Protein AF-T1GZ29-F1 (afdb_monomer_lite)

Organism: Megaselia scalaris (NCBI:txid36166)

Secondary structure (DSSP, 8-state):
-EEEEEEEEEEEETTEEEE-----HHHHHHHT-TTPEEEEE-HHHHHSHHHHH-THHHHHHHHHHHTTSSEEEEEEGGGS-HHHHTHHHHHT-SSS-SSSEEEEEEEEEES---S-HHHHHHHHHHHHHTTTS-HHHHHHHHHHHTSSEEEE--

Structure (mmCIF, N/CA/C/O backbone):
data_AF-T1GZ29-F1
#
_entry.id   AF-T1GZ29-F1
#
loop_
_atom_site.group_PDB
_atom_site.id
_atom_site.type_symbol
_atom_site.label_atom_id
_atom_site.label_alt_id
_atom_site.label_comp_id
_atom_site.label_asym_id
_atom_site.label_entity_id
_atom_site.label_seq_id
_atom_site.pdbx_PDB_ins_code
_atom_site.Cartn_x
_atom_site.Cartn_y
_atom_site.Cartn_z
_atom_site.occupancy
_atom_site.B_iso_or_equiv
_atom_site.auth_seq_id
_atom_site.auth_comp_id
_atom_site.auth_asym_id
_atom_site.auth_atom_id
_atom_site.pdbx_PDB_model_num
ATOM 1 N N . MET A 1 1 ? -2.355 -6.269 19.541 1.00 48.97 1 MET A N 1
ATOM 2 C CA . MET A 1 1 ? -1.989 -5.864 18.168 1.00 48.97 1 MET A CA 1
ATOM 3 C C . MET A 1 1 ? -3.264 -5.826 17.347 1.00 48.97 1 MET A C 1
ATOM 5 O O . MET A 1 1 ? -3.978 -6.824 17.352 1.00 48.97 1 MET A O 1
ATOM 9 N N . VAL A 1 2 ? -3.598 -4.685 16.745 1.00 41.97 2 VAL A N 1
ATOM 10 C CA . VAL A 1 2 ? -4.855 -4.498 16.004 1.00 41.97 2 VAL A CA 1
ATOM 11 C C . VAL A 1 2 ? -4.564 -4.428 14.510 1.00 41.97 2 VAL A C 1
ATOM 13 O O . VAL A 1 2 ? -3.549 -3.859 14.117 1.00 41.97 2 VAL A O 1
ATOM 16 N N . LYS A 1 3 ? -5.428 -5.021 13.681 1.00 43.81 3 LYS A N 1
ATOM 17 C CA . LYS A 1 3 ? -5.280 -5.008 12.224 1.00 43.81 3 LYS A CA 1
ATOM 18 C C . LYS A 1 3 ? -6.243 -3.998 11.615 1.00 43.81 3 LYS A C 1
ATOM 20 O O . LYS A 1 3 ? -7.438 -4.017 11.904 1.00 43.81 3 LYS A O 1
ATOM 25 N N . LEU A 1 4 ? -5.713 -3.128 10.771 1.00 40.97 4 LEU A N 1
ATOM 26 C CA . LEU A 1 4 ? -6.490 -2.294 9.870 1.00 40.97 4 LEU A CA 1
ATOM 27 C C . LEU A 1 4 ? -6.467 -2.962 8.502 1.00 40.97 4 LEU A C 1
ATOM 29 O O . LEU A 1 4 ? -5.392 -3.240 7.969 1.00 40.97 4 LEU A O 1
ATOM 33 N N . GLN A 1 5 ? -7.651 -3.244 7.967 1.00 47.56 5 GLN A N 1
ATOM 34 C CA . GLN A 1 5 ? -7.804 -3.657 6.583 1.00 47.56 5 GLN A CA 1
ATOM 35 C C . GLN A 1 5 ? -8.167 -2.422 5.772 1.00 47.56 5 GLN A C 1
ATOM 37 O O . GLN A 1 5 ? -9.183 -1.768 6.007 1.00 47.56 5 GLN A O 1
ATOM 42 N N . LEU A 1 6 ? -7.282 -2.103 4.847 1.00 58.84 6 LEU A N 1
ATOM 43 C CA . LEU A 1 6 ? -7.464 -1.120 3.804 1.00 58.84 6 LEU A CA 1
ATOM 44 C C . LEU A 1 6 ? -7.872 -1.874 2.556 1.00 58.84 6 LEU A C 1
ATOM 46 O O . LEU A 1 6 ? -7.381 -2.972 2.293 1.00 58.84 6 LEU A O 1
ATOM 50 N N . SER A 1 7 ? -8.770 -1.306 1.785 1.00 53.97 7 SER A N 1
ATOM 51 C CA . SER A 1 7 ? -9.437 -2.067 0.745 1.00 53.97 7 SER A CA 1
ATOM 52 C C . SER A 1 7 ? -9.786 -1.220 -0.441 1.00 53.97 7 SER A C 1
ATOM 54 O O . SER A 1 7 ? -10.294 -0.111 -0.300 1.00 53.97 7 SER A O 1
ATOM 56 N N . LYS A 1 8 ? -9.555 -1.785 -1.618 1.00 60.97 8 LYS A N 1
ATOM 57 C CA . LYS A 1 8 ? -9.920 -1.174 -2.882 1.00 60.97 8 LYS A CA 1
ATOM 58 C C . LYS A 1 8 ? -10.529 -2.206 -3.804 1.00 60.97 8 LYS A C 1
ATOM 60 O O . LYS A 1 8 ? -9.849 -3.160 -4.168 1.00 60.97 8 LYS A O 1
ATOM 65 N N . LEU A 1 9 ? -11.769 -1.992 -4.226 1.00 49.25 9 LEU A N 1
ATOM 66 C CA . LEU A 1 9 ? -12.335 -2.668 -5.388 1.00 49.25 9 LEU A CA 1
ATOM 67 C C . LEU A 1 9 ? -12.199 -1.763 -6.615 1.00 49.25 9 LEU A C 1
ATOM 69 O O . LEU A 1 9 ? -12.678 -0.631 -6.620 1.00 49.25 9 LEU A O 1
ATOM 73 N N . PHE A 1 10 ? -11.618 -2.301 -7.685 1.00 49.69 10 PHE A N 1
ATOM 74 C CA . PHE A 1 10 ? -11.637 -1.685 -9.007 1.00 49.69 10 PHE A CA 1
ATOM 75 C C . PHE A 1 10 ? -12.698 -2.384 -9.857 1.00 49.69 10 PHE A C 1
ATOM 77 O O . PHE A 1 10 ? -12.572 -3.570 -10.177 1.00 49.69 10 PHE A O 1
ATOM 84 N N . 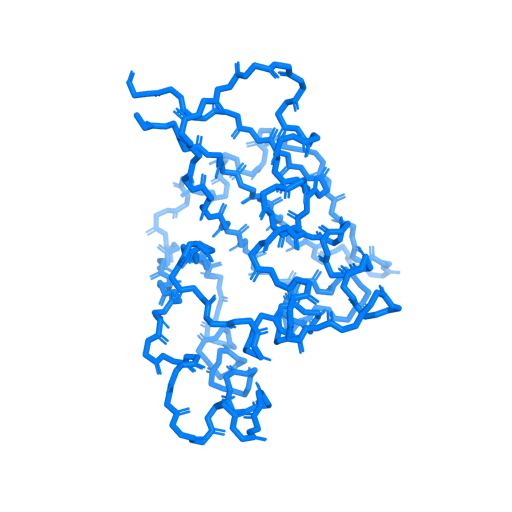ARG A 1 11 ? -13.764 -1.657 -10.218 1.00 41.16 11 ARG A N 1
ATOM 85 C CA . ARG A 1 11 ? -14.842 -2.163 -11.076 1.00 41.16 11 ARG A CA 1
ATOM 86 C C . ARG A 1 11 ? -14.932 -1.324 -12.344 1.00 41.16 11 ARG A C 1
ATOM 88 O O . ARG A 1 11 ? -15.295 -0.154 -12.297 1.00 41.16 11 ARG A O 1
ATOM 95 N N . SER A 1 12 ? -14.617 -1.924 -13.489 1.00 35.56 12 SER A N 1
ATOM 96 C CA . SER A 1 12 ? -14.864 -1.295 -14.787 1.00 35.56 12 SER A CA 1
ATOM 97 C C . SER A 1 12 ? -16.369 -1.232 -15.061 1.00 35.56 12 SER A C 1
ATOM 99 O O . SER A 1 12 ? -17.022 -2.262 -15.245 1.00 35.56 12 SER A O 1
ATOM 101 N N . THR A 1 13 ? -16.928 -0.023 -15.076 1.00 36.38 13 THR A N 1
ATOM 102 C CA . THR A 1 13 ? -18.218 0.253 -15.713 1.00 36.38 13 THR A CA 1
ATOM 103 C C . THR A 1 13 ? -17.951 0.656 -17.154 1.00 36.38 13 THR A C 1
ATOM 105 O O . THR A 1 13 ? -17.146 1.554 -17.405 1.00 36.38 13 THR A O 1
ATOM 108 N N . ALA A 1 14 ? -18.588 -0.031 -18.102 1.00 36.19 14 ALA A N 1
ATOM 109 C CA . ALA A 1 14 ? -18.415 0.220 -19.526 1.00 36.19 14 ALA A CA 1
ATOM 110 C C . ALA A 1 14 ? -18.644 1.713 -19.834 1.00 36.19 14 ALA A C 1
ATOM 112 O O . ALA A 1 14 ? -19.757 2.211 -19.695 1.00 36.19 14 ALA A O 1
ATOM 113 N N . GLY A 1 15 ? -17.574 2.421 -20.212 1.00 37.59 15 GLY A N 1
ATOM 114 C CA . GLY A 1 15 ? -17.632 3.796 -20.717 1.00 37.59 15 GLY A CA 1
ATOM 115 C C . GLY A 1 15 ? -17.278 4.938 -19.754 1.00 37.59 15 GLY A C 1
ATOM 116 O O . GLY A 1 15 ? -17.405 6.089 -20.158 1.00 37.59 15 GLY A O 1
ATOM 117 N N . GLY A 1 16 ? -16.803 4.699 -18.528 1.00 32.12 16 GLY A N 1
ATOM 118 C CA . GLY A 1 16 ? -16.435 5.811 -17.640 1.00 32.12 16 GLY A CA 1
ATOM 119 C C . GLY A 1 16 ? -15.550 5.417 -16.463 1.00 32.12 16 GLY A C 1
ATOM 120 O O . GLY A 1 16 ? -15.724 4.338 -15.909 1.00 32.12 16 GLY A O 1
ATOM 121 N N . SER A 1 17 ? -14.610 6.318 -16.140 1.00 33.66 17 SER A N 1
ATOM 122 C CA . SER A 1 17 ? -13.737 6.402 -14.953 1.00 33.66 17 SER A CA 1
ATOM 123 C C . SER A 1 17 ? -13.954 5.325 -13.881 1.00 33.66 17 SER A C 1
ATOM 125 O O . SER A 1 17 ? -15.030 5.241 -13.283 1.00 33.66 17 SER A O 1
ATOM 127 N N . LEU A 1 18 ? -12.905 4.544 -13.605 1.00 37.81 18 LEU A N 1
ATOM 128 C CA . LEU A 1 18 ? -12.884 3.575 -12.512 1.00 37.81 18 LEU A CA 1
ATOM 129 C C . LEU A 1 18 ? -12.973 4.329 -11.178 1.00 37.81 18 LEU A C 1
ATOM 131 O O . LEU A 1 18 ? -12.168 5.209 -10.882 1.00 37.81 18 LEU A O 1
ATOM 135 N N . LYS A 1 19 ? -13.993 4.012 -10.380 1.00 38.34 19 LYS A N 1
ATOM 136 C CA . LYS A 1 19 ? -14.200 4.606 -9.055 1.00 38.34 19 LYS A CA 1
ATOM 137 C C . LYS A 1 19 ? -13.899 3.569 -7.979 1.00 38.34 19 LYS A C 1
ATOM 139 O O . LYS A 1 19 ? -14.432 2.464 -8.043 1.00 38.34 19 LYS A O 1
ATOM 144 N N . CYS A 1 20 ? -13.100 3.954 -6.984 1.00 39.66 20 CYS A N 1
ATOM 145 C CA . CYS A 1 20 ? -13.090 3.298 -5.679 1.00 39.66 20 CYS A CA 1
ATOM 146 C C . CYS A 1 20 ? -14.425 3.641 -5.004 1.00 39.66 20 CYS A C 1
ATOM 148 O O . CYS A 1 20 ? -14.712 4.819 -4.799 1.00 39.66 20 CYS A O 1
ATOM 150 N N . THR A 1 21 ? -15.277 2.658 -4.729 1.00 38.34 21 THR A N 1
ATOM 151 C CA . THR A 1 21 ? -16.541 2.881 -4.008 1.00 38.34 21 THR A CA 1
ATOM 152 C C . THR A 1 21 ? -16.467 2.269 -2.622 1.00 38.34 21 THR A C 1
ATOM 154 O O . THR A 1 21 ? -15.833 1.231 -2.461 1.00 38.34 21 THR A O 1
ATOM 157 N N . ASP A 1 22 ? -17.098 2.916 -1.642 1.00 37.28 22 ASP A N 1
ATOM 158 C CA . ASP A 1 22 ? -17.252 2.418 -0.274 1.00 37.28 22 ASP A CA 1
ATOM 159 C C . ASP A 1 22 ? -17.893 1.029 -0.244 1.00 37.28 22 ASP A C 1
ATOM 161 O O . ASP A 1 22 ? -18.859 0.784 -0.976 1.00 37.28 22 ASP A O 1
ATOM 165 N N . TYR A 1 23 ? -17.374 0.162 0.632 1.00 48.69 23 TYR A N 1
ATOM 166 C CA . TYR A 1 23 ? -17.812 -1.224 0.789 1.00 48.69 23 TYR A CA 1
ATOM 167 C C . TYR A 1 23 ? -19.333 -1.413 0.724 1.00 48.69 23 TYR A C 1
ATOM 169 O O . TYR A 1 23 ? -20.075 -1.177 1.681 1.00 48.69 23 TYR A O 1
ATOM 177 N N . SER A 1 24 ? -19.789 -1.926 -0.410 1.00 46.28 24 SER A N 1
ATOM 178 C CA . SER A 1 24 ? -21.170 -2.289 -0.688 1.00 46.28 24 SER A CA 1
ATOM 179 C C . SER A 1 24 ? -21.337 -3.807 -0.636 1.00 46.28 24 SER A C 1
ATOM 181 O O . SER A 1 24 ? -20.386 -4.573 -0.786 1.00 46.28 24 SER A O 1
ATOM 183 N N . LYS A 1 25 ? -22.583 -4.272 -0.501 1.00 45.44 25 LYS A N 1
ATOM 184 C CA . LYS A 1 25 ? -22.972 -5.695 -0.565 1.00 45.44 25 LYS A CA 1
ATOM 185 C C . LYS A 1 25 ? -22.313 -6.450 -1.742 1.00 45.44 25 LYS A C 1
ATOM 187 O O . LYS A 1 25 ? -21.978 -7.619 -1.611 1.00 45.44 25 LYS A O 1
ATOM 192 N N . SER A 1 26 ? -22.028 -5.743 -2.841 1.00 51.31 26 SER A N 1
ATOM 193 C CA . SER A 1 26 ? -21.368 -6.284 -4.033 1.00 51.31 26 SER A CA 1
ATOM 194 C C . SER A 1 26 ? -19.877 -6.622 -3.875 1.00 51.31 26 SER A C 1
ATOM 196 O O . SER A 1 26 ? -19.389 -7.489 -4.593 1.00 51.31 26 SER A O 1
ATOM 198 N N . GLU A 1 27 ? -19.154 -6.002 -2.937 1.00 53.22 27 GLU A N 1
ATOM 199 C CA . GLU A 1 27 ? -17.764 -6.362 -2.610 1.00 53.22 27 GLU A CA 1
ATOM 200 C C . GLU A 1 27 ? -17.698 -7.618 -1.753 1.00 53.22 27 GLU A C 1
ATOM 202 O O . GLU A 1 27 ? -16.851 -8.471 -1.994 1.00 53.22 27 GLU A O 1
ATOM 207 N N . ILE A 1 28 ? -18.631 -7.771 -0.811 1.00 52.66 28 ILE A N 1
ATOM 208 C CA . ILE A 1 28 ? -18.785 -9.003 -0.028 1.00 52.66 28 ILE A CA 1
ATOM 209 C C . ILE A 1 28 ? -19.171 -10.165 -0.951 1.00 52.66 28 ILE A C 1
ATOM 211 O O . ILE A 1 28 ? -18.559 -11.227 -0.880 1.00 52.66 28 ILE A O 1
ATOM 215 N N . ASP A 1 29 ? -20.115 -9.953 -1.871 1.00 56.81 29 ASP A N 1
ATOM 216 C CA . ASP A 1 29 ? -20.496 -10.960 -2.869 1.00 56.81 29 ASP A CA 1
ATOM 217 C C . ASP A 1 29 ? -19.330 -11.304 -3.817 1.00 56.81 29 ASP A C 1
ATOM 219 O O . ASP A 1 29 ? -19.144 -12.467 -4.183 1.00 56.81 29 ASP A O 1
ATOM 223 N N . TYR A 1 30 ? -18.495 -10.317 -4.175 1.00 59.50 30 TYR A N 1
ATOM 224 C CA . TYR A 1 30 ? -17.285 -10.548 -4.965 1.00 59.50 30 TYR A CA 1
ATOM 225 C C . TYR A 1 30 ? -16.271 -11.396 -4.192 1.00 59.50 30 TYR A C 1
ATOM 227 O O . TYR A 1 30 ? -15.864 -12.431 -4.700 1.00 59.50 30 TYR A O 1
ATOM 235 N N . ILE A 1 31 ? -15.920 -11.035 -2.951 1.00 57.50 31 ILE A N 1
ATOM 236 C CA . ILE A 1 31 ? -15.001 -11.811 -2.091 1.00 57.50 31 ILE A CA 1
ATOM 237 C C . ILE A 1 31 ? -15.500 -13.248 -1.887 1.00 57.50 31 ILE A C 1
ATOM 239 O O . ILE A 1 31 ? -14.703 -14.181 -1.875 1.00 57.50 31 ILE A O 1
ATOM 243 N N . ASN A 1 32 ? -16.816 -13.433 -1.767 1.00 55.56 32 ASN A N 1
ATOM 244 C CA . ASN A 1 32 ? -17.445 -14.742 -1.596 1.00 55.56 32 ASN A CA 1
ATOM 245 C C . ASN A 1 32 ? -17.576 -15.539 -2.904 1.00 55.56 32 ASN A C 1
ATOM 247 O O . ASN A 1 32 ? -18.118 -16.646 -2.892 1.00 55.56 32 ASN A O 1
ATOM 251 N N . THR A 1 33 ? -17.098 -15.009 -4.035 1.00 63.22 33 THR A N 1
ATOM 252 C CA . THR A 1 33 ? -17.124 -15.717 -5.314 1.00 63.22 33 THR A CA 1
ATOM 253 C C . THR A 1 33 ? -16.106 -16.871 -5.286 1.00 63.22 33 THR A C 1
ATOM 255 O O . THR A 1 33 ? -14.901 -16.618 -5.224 1.00 63.22 33 THR A O 1
ATOM 258 N N . PRO A 1 34 ? -16.541 -18.143 -5.401 1.00 56.06 34 PRO A N 1
ATOM 259 C CA . PRO A 1 34 ? -15.673 -19.316 -5.219 1.00 56.06 34 PRO A CA 1
ATOM 260 C C . PRO A 1 34 ? -14.529 -19.443 -6.234 1.00 56.06 34 PRO A C 1
ATOM 262 O O . PRO A 1 34 ? -13.601 -20.220 -6.031 1.00 56.06 34 PRO A O 1
ATOM 265 N N . SER A 1 35 ? -14.607 -18.719 -7.354 1.00 62.31 35 SER A N 1
ATOM 266 C CA . SER A 1 35 ? -13.612 -18.753 -8.427 1.00 62.31 35 SER A CA 1
ATOM 267 C C . SER A 1 35 ? -12.475 -17.742 -8.255 1.00 62.31 35 SER A C 1
ATOM 269 O O . SER A 1 35 ? -11.574 -17.718 -9.094 1.00 62.31 35 SER A O 1
ATOM 271 N N . LEU A 1 36 ? -12.500 -16.894 -7.219 1.00 67.44 36 LEU A N 1
ATOM 272 C CA . LEU A 1 36 ? -11.396 -15.976 -6.943 1.00 67.44 36 LEU A CA 1
ATOM 273 C C . LEU A 1 36 ? -10.217 -16.725 -6.334 1.00 67.44 36 LEU A C 1
ATOM 275 O O . LEU A 1 36 ? -10.344 -17.390 -5.308 1.00 67.44 36 LEU A O 1
ATOM 279 N N . LYS A 1 37 ? -9.042 -16.555 -6.938 1.00 71.12 37 LYS A N 1
ATOM 280 C CA . LYS A 1 37 ? -7.783 -16.990 -6.338 1.00 71.12 37 LYS A CA 1
ATOM 281 C C . LYS A 1 37 ? -7.115 -15.785 -5.676 1.00 71.12 37 LYS A C 1
ATOM 283 O O . LYS A 1 37 ? -6.820 -14.809 -6.374 1.00 71.12 37 LYS A O 1
ATOM 288 N N . PRO A 1 38 ? -6.901 -15.809 -4.349 1.00 74.81 38 PRO A N 1
ATOM 289 C CA . PRO A 1 38 ? -6.125 -14.773 -3.701 1.00 74.81 38 PRO A CA 1
ATOM 290 C C . PRO A 1 38 ? -4.668 -14.876 -4.137 1.00 74.81 38 PRO A C 1
ATOM 292 O O . PRO A 1 38 ? -4.089 -15.960 -4.186 1.00 74.81 38 PRO A O 1
ATOM 295 N N . LEU A 1 39 ? -4.093 -13.725 -4.452 1.00 80.06 39 LEU A N 1
ATOM 296 C CA . LEU A 1 39 ? -2.685 -13.558 -4.733 1.00 80.06 39 LEU A CA 1
ATOM 297 C C . LEU A 1 39 ? -2.086 -12.716 -3.610 1.00 80.06 39 LEU A C 1
ATOM 299 O O . LEU A 1 39 ? -2.353 -11.524 -3.478 1.00 80.06 39 LEU A O 1
ATOM 303 N N . GLU A 1 40 ? -1.285 -13.353 -2.770 1.00 81.69 40 GLU A N 1
ATOM 304 C CA . GLU A 1 40 ? -0.594 -12.655 -1.697 1.00 81.69 40 GLU A CA 1
ATOM 305 C C . GLU A 1 40 ? 0.630 -11.931 -2.255 1.00 81.69 40 GLU A C 1
ATOM 307 O O . GLU A 1 40 ? 1.459 -12.518 -2.954 1.00 81.69 40 GLU A O 1
ATOM 312 N N . MET A 1 41 ? 0.726 -10.640 -1.954 1.00 80.94 41 MET A N 1
ATOM 313 C CA . MET A 1 41 ? 1.874 -9.827 -2.292 1.00 80.94 41 MET A CA 1
ATOM 314 C C . MET A 1 41 ? 2.928 -10.015 -1.212 1.00 80.94 41 MET A C 1
ATOM 316 O O . MET A 1 41 ? 2.740 -9.573 -0.074 1.00 80.94 41 MET A O 1
ATOM 320 N N . ARG A 1 42 ? 4.032 -10.678 -1.549 1.00 80.38 42 ARG A N 1
ATOM 321 C CA . ARG A 1 42 ? 5.003 -11.067 -0.531 1.00 80.38 42 ARG A CA 1
ATOM 322 C C . ARG A 1 42 ? 6.097 -10.014 -0.380 1.00 80.38 42 ARG A C 1
ATOM 324 O O . ARG A 1 42 ? 6.480 -9.389 -1.374 1.00 80.38 42 ARG A O 1
ATOM 331 N N . PRO A 1 43 ? 6.658 -9.827 0.824 1.00 72.81 43 PRO A N 1
ATOM 332 C CA . PRO A 1 43 ? 7.737 -8.867 1.053 1.00 72.81 43 PRO A CA 1
ATOM 333 C C . PRO A 1 43 ? 8.951 -9.104 0.149 1.00 72.81 43 PRO A C 1
ATOM 335 O O . PRO A 1 43 ? 9.613 -8.152 -0.267 1.00 72.81 43 PRO A O 1
ATOM 338 N N . GLU A 1 44 ? 9.237 -10.357 -0.210 1.00 78.62 44 GLU A N 1
ATOM 339 C CA . GLU A 1 44 ? 10.358 -10.734 -1.086 1.00 78.62 44 GLU A CA 1
ATOM 340 C C . GLU A 1 44 ? 10.205 -10.158 -2.498 1.00 78.62 44 GLU A C 1
ATOM 342 O O . GLU A 1 44 ? 11.192 -9.813 -3.151 1.00 78.62 44 GLU A O 1
ATOM 347 N N . ASP A 1 45 ? 8.962 -9.979 -2.946 1.00 77.12 45 ASP A N 1
ATOM 348 C CA . ASP A 1 45 ? 8.645 -9.416 -4.256 1.00 77.12 45 ASP A CA 1
ATOM 349 C C . ASP A 1 45 ? 8.983 -7.912 -4.324 1.00 77.12 45 ASP A C 1
ATOM 351 O O . ASP A 1 45 ? 9.161 -7.362 -5.407 1.00 77.12 45 ASP A O 1
ATOM 355 N N . PHE A 1 46 ? 9.146 -7.271 -3.162 1.00 73.94 46 PHE A N 1
ATOM 356 C CA . PHE A 1 46 ? 9.471 -5.853 -2.995 1.00 73.94 46 PHE A CA 1
ATOM 357 C C . PHE A 1 46 ? 10.873 -5.598 -2.427 1.00 73.94 46 PHE A C 1
ATOM 359 O O . PHE A 1 46 ? 11.393 -4.490 -2.532 1.00 73.94 46 PHE A O 1
ATOM 366 N N . SER A 1 47 ? 11.483 -6.599 -1.794 1.00 73.44 47 SER A N 1
ATOM 367 C CA . SER A 1 47 ? 12.792 -6.494 -1.133 1.00 73.44 47 SER A CA 1
ATOM 368 C C . SER A 1 47 ? 13.933 -7.123 -1.930 1.00 73.44 47 SER A C 1
ATOM 370 O O . SER A 1 47 ? 15.095 -6.973 -1.547 1.00 73.44 47 SER A O 1
ATOM 372 N N . SER A 1 48 ? 13.638 -7.789 -3.054 1.00 75.88 48 SER A N 1
ATOM 373 C CA . SER A 1 48 ? 14.680 -8.240 -3.978 1.00 75.88 48 SER A CA 1
ATOM 374 C C . SER A 1 48 ? 15.539 -7.058 -4.441 1.00 75.88 48 SER A C 1
ATOM 376 O O . SER A 1 48 ? 15.036 -5.953 -4.635 1.00 75.88 48 SER A O 1
ATOM 378 N N . LYS A 1 49 ? 16.843 -7.284 -4.651 1.00 74.94 49 LYS A N 1
ATOM 379 C CA . LYS A 1 49 ? 17.770 -6.234 -5.110 1.00 74.94 49 LYS A CA 1
ATOM 380 C C . LYS A 1 49 ? 17.244 -5.520 -6.363 1.00 74.94 49 LYS A C 1
ATOM 382 O O . LYS A 1 49 ? 17.264 -4.299 -6.417 1.00 74.94 49 LYS A O 1
ATOM 387 N N . ALA A 1 50 ? 16.697 -6.286 -7.308 1.00 72.69 50 ALA A N 1
ATOM 388 C CA . ALA A 1 50 ? 16.082 -5.756 -8.519 1.00 72.69 50 ALA A CA 1
ATOM 389 C C . ALA A 1 50 ? 14.859 -4.869 -8.227 1.00 72.69 50 ALA A C 1
ATOM 391 O O . ALA A 1 50 ? 14.760 -3.801 -8.808 1.00 72.69 50 ALA A O 1
ATOM 392 N N . ALA A 1 51 ? 13.974 -5.262 -7.302 1.00 68.25 51 ALA A N 1
ATOM 393 C CA . ALA A 1 51 ? 12.789 -4.477 -6.937 1.00 68.25 51 ALA A CA 1
ATOM 394 C C . ALA A 1 51 ? 13.109 -3.222 -6.101 1.00 68.25 51 ALA A C 1
ATOM 396 O O . ALA A 1 51 ? 12.367 -2.242 -6.132 1.00 68.25 51 ALA A O 1
ATOM 397 N N . VAL A 1 52 ? 14.199 -3.251 -5.331 1.00 70.12 52 VAL A N 1
ATOM 398 C CA . VAL A 1 52 ? 14.672 -2.094 -4.555 1.00 70.12 52 VAL A CA 1
ATOM 399 C C . VAL A 1 52 ? 15.337 -1.060 -5.462 1.00 70.12 52 VAL A C 1
ATOM 401 O O . VAL A 1 52 ? 15.121 0.137 -5.264 1.00 70.12 52 VAL A O 1
ATOM 404 N N . ASP A 1 53 ? 16.126 -1.520 -6.435 1.00 77.00 53 ASP A N 1
ATOM 405 C CA . ASP A 1 53 ? 16.790 -0.663 -7.419 1.00 77.00 53 ASP A CA 1
ATOM 406 C C . ASP A 1 53 ? 15.779 -0.142 -8.466 1.00 77.00 53 ASP A C 1
ATOM 408 O O . ASP A 1 53 ? 15.845 1.023 -8.862 1.00 77.00 53 ASP A O 1
ATOM 412 N N . ASP A 1 54 ? 14.800 -0.969 -8.848 1.00 79.06 54 ASP A N 1
ATOM 413 C CA . ASP A 1 54 ? 13.704 -0.641 -9.761 1.00 79.06 54 ASP A CA 1
ATOM 414 C C . ASP A 1 54 ? 12.373 -1.259 -9.290 1.00 79.06 54 ASP A C 1
ATOM 416 O O . ASP A 1 54 ? 12.069 -2.437 -9.506 1.00 79.06 54 ASP A O 1
ATOM 420 N N . TYR A 1 55 ? 11.520 -0.430 -8.683 1.00 76.75 55 TYR A N 1
ATOM 421 C CA . TYR A 1 55 ? 10.194 -0.852 -8.223 1.00 76.75 55 TYR A CA 1
ATOM 422 C C . TYR A 1 55 ? 9.242 -1.226 -9.379 1.00 76.75 55 TYR A C 1
ATOM 424 O O . TYR A 1 55 ? 8.200 -1.839 -9.128 1.00 76.75 55 TYR A O 1
ATOM 432 N N . GLY A 1 56 ? 9.599 -0.916 -10.634 1.00 79.31 56 GLY A N 1
ATOM 433 C CA . GLY A 1 56 ? 8.917 -1.373 -11.845 1.00 79.31 56 GLY A CA 1
ATOM 434 C C . GLY A 1 56 ? 8.876 -2.895 -11.970 1.00 79.31 56 GLY A C 1
ATOM 435 O O . GLY A 1 56 ? 7.864 -3.443 -12.397 1.00 79.31 56 GLY A O 1
ATOM 436 N N . VAL A 1 57 ? 9.894 -3.600 -11.463 1.00 82.00 57 VAL A N 1
ATOM 437 C CA . VAL A 1 57 ? 9.943 -5.074 -11.458 1.00 82.00 57 VAL A CA 1
ATOM 438 C C . VAL A 1 57 ? 8.779 -5.675 -10.665 1.00 82.00 57 VAL A C 1
ATOM 440 O O . VAL A 1 57 ? 8.169 -6.659 -11.090 1.00 82.00 57 VAL A O 1
ATOM 443 N N . ALA A 1 58 ? 8.438 -5.075 -9.520 1.00 79.62 58 ALA A N 1
ATOM 444 C CA . ALA A 1 58 ? 7.289 -5.509 -8.734 1.00 79.62 58 ALA A CA 1
ATOM 445 C C . ALA A 1 58 ? 5.981 -5.234 -9.494 1.00 79.62 58 ALA A C 1
ATOM 447 O O . ALA A 1 58 ? 5.114 -6.106 -9.557 1.00 79.62 58 ALA A O 1
ATOM 448 N N . ILE A 1 59 ? 5.857 -4.057 -10.119 1.00 80.56 59 ILE A N 1
ATOM 449 C CA . ILE A 1 59 ? 4.679 -3.681 -10.914 1.00 80.56 59 ILE A CA 1
ATOM 450 C C . ILE A 1 59 ? 4.458 -4.680 -12.055 1.00 80.56 59 ILE A C 1
ATOM 452 O O . ILE A 1 59 ? 3.356 -5.211 -12.184 1.00 80.56 59 ILE A O 1
ATOM 456 N N . ASP A 1 60 ? 5.492 -4.984 -12.838 1.00 83.25 60 ASP A N 1
ATOM 457 C CA . ASP A 1 60 ? 5.399 -5.889 -13.987 1.00 83.25 60 ASP A CA 1
ATOM 458 C C . ASP A 1 60 ? 5.071 -7.322 -13.569 1.00 83.25 60 ASP A C 1
ATOM 460 O O . ASP A 1 60 ? 4.221 -7.975 -14.185 1.00 83.25 60 ASP A O 1
ATOM 464 N N . LYS A 1 61 ? 5.672 -7.798 -12.472 1.00 83.06 61 LYS A N 1
ATOM 465 C CA . LYS A 1 61 ? 5.356 -9.110 -11.903 1.00 83.06 61 LYS A CA 1
ATOM 466 C C . LYS A 1 61 ? 3.873 -9.223 -11.564 1.00 83.06 61 LYS A C 1
ATOM 468 O O . LYS A 1 61 ? 3.211 -10.164 -12.002 1.00 83.06 61 LYS A O 1
ATOM 473 N N . TYR A 1 62 ? 3.343 -8.277 -10.790 1.00 79.50 62 TYR A N 1
ATOM 474 C CA . TYR A 1 62 ? 1.938 -8.325 -10.400 1.00 79.50 62 TYR A CA 1
ATOM 475 C C . TYR A 1 62 ? 1.024 -8.080 -11.595 1.00 79.50 62 TYR A C 1
ATOM 477 O O . TYR A 1 62 ? 0.025 -8.772 -11.726 1.00 79.50 62 TYR A O 1
ATOM 485 N N . LYS A 1 63 ? 1.390 -7.209 -12.537 1.00 79.50 63 LYS A N 1
ATOM 486 C CA . LYS A 1 63 ? 0.648 -7.034 -13.790 1.00 79.50 63 LYS A CA 1
ATOM 487 C C . LYS A 1 63 ? 0.494 -8.343 -14.563 1.00 79.50 63 LYS A C 1
ATOM 489 O O . LYS A 1 63 ? -0.615 -8.650 -14.996 1.00 79.50 63 LYS A O 1
ATOM 494 N N . SER A 1 64 ? 1.561 -9.135 -14.681 1.00 80.31 64 SER A N 1
ATOM 495 C CA . SER A 1 64 ? 1.491 -10.451 -15.322 1.00 80.31 64 SER A CA 1
ATOM 496 C C . SER A 1 64 ? 0.557 -11.396 -14.564 1.00 80.31 64 SER A C 1
ATOM 498 O O . SER A 1 64 ? -0.333 -11.978 -15.173 1.00 80.31 64 SER A O 1
ATOM 500 N N . LEU A 1 65 ? 0.701 -11.497 -13.240 1.00 76.69 65 LEU A N 1
ATOM 501 C CA . LEU A 1 65 ? -0.103 -12.408 -12.413 1.00 76.69 65 LEU A CA 1
ATOM 502 C C . LEU A 1 65 ? -1.593 -12.024 -12.374 1.00 76.69 65 LEU A C 1
ATOM 504 O O . LEU A 1 65 ? -2.465 -12.882 -12.298 1.00 76.69 65 LEU A O 1
ATOM 508 N N . ILE A 1 66 ? -1.892 -10.727 -12.428 1.00 74.44 66 ILE A N 1
ATOM 509 C CA . ILE A 1 66 ? -3.256 -10.191 -12.377 1.00 74.44 66 ILE A CA 1
ATOM 510 C C . ILE A 1 66 ? -3.945 -10.293 -13.750 1.00 74.44 66 ILE A C 1
ATOM 512 O O . ILE A 1 66 ? -5.168 -10.409 -13.820 1.00 74.44 66 ILE A O 1
ATOM 516 N N . SER A 1 67 ? -3.190 -10.284 -14.856 1.00 71.06 67 SER A N 1
ATOM 517 C CA . SER A 1 67 ? -3.755 -10.415 -16.209 1.00 71.06 67 SER A CA 1
ATOM 518 C C . SER A 1 67 ? -4.504 -11.738 -16.449 1.00 71.06 67 SER A C 1
ATOM 520 O O . SER A 1 67 ? -5.312 -11.829 -17.371 1.00 71.06 67 SER A O 1
ATOM 522 N N . GLU A 1 68 ? -4.304 -12.731 -15.578 1.00 66.25 68 GLU A N 1
ATOM 523 C CA . GLU A 1 68 ? -4.931 -14.055 -15.634 1.00 66.25 68 GLU A CA 1
ATOM 524 C C . GLU A 1 68 ? -6.391 -14.086 -15.135 1.00 66.25 68 GLU A C 1
ATOM 526 O O . GLU A 1 68 ? -7.060 -15.112 -15.271 1.00 66.25 68 GLU A O 1
ATOM 531 N N . GLY A 1 69 ? -6.932 -12.984 -14.593 1.00 65.19 69 GLY A N 1
ATOM 532 C CA . GLY A 1 69 ? -8.361 -12.873 -14.292 1.00 65.19 69 GLY A CA 1
ATOM 533 C C . GLY A 1 69 ? -8.714 -12.057 -13.048 1.00 65.19 69 GLY A C 1
ATOM 534 O O . GLY A 1 69 ? -8.064 -11.081 -12.690 1.00 65.19 69 GLY A O 1
ATOM 535 N N . HIS A 1 70 ? -9.816 -12.449 -12.407 1.00 66.88 70 HIS A N 1
ATOM 536 C CA . HIS A 1 70 ? -10.325 -11.835 -11.186 1.00 66.88 70 HIS A CA 1
ATOM 537 C C . HIS A 1 70 ? -9.496 -12.301 -9.975 1.00 66.88 70 HIS A C 1
ATOM 539 O O . HIS A 1 70 ? -9.631 -13.447 -9.545 1.00 66.88 70 HIS A O 1
ATOM 545 N N . VAL A 1 71 ? -8.648 -11.430 -9.420 1.00 70.12 71 VAL A N 1
ATOM 546 C CA . VAL A 1 71 ? -7.762 -11.774 -8.289 1.00 70.12 71 VAL A CA 1
ATOM 547 C C . VAL A 1 71 ? -7.973 -10.867 -7.080 1.00 70.12 71 VAL A C 1
ATOM 549 O O . VAL A 1 71 ? -8.398 -9.713 -7.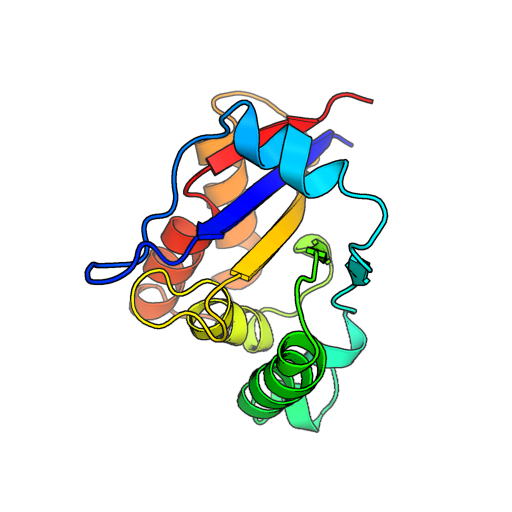203 1.00 70.12 71 VAL A O 1
ATOM 552 N N . LEU A 1 72 ? -7.685 -11.426 -5.904 1.00 70.94 72 LEU A N 1
ATOM 553 C CA . LEU A 1 72 ? -7.681 -10.726 -4.625 1.00 70.94 72 LEU A CA 1
ATOM 554 C C . LEU A 1 72 ? -6.234 -10.509 -4.185 1.00 70.94 72 LEU A C 1
ATOM 556 O O . LEU A 1 72 ? -5.577 -11.468 -3.795 1.00 70.94 72 LEU A O 1
ATOM 560 N N . LEU A 1 73 ? -5.731 -9.282 -4.247 1.00 74.38 73 LEU A N 1
ATOM 561 C CA . LEU A 1 73 ? -4.378 -8.968 -3.795 1.00 74.38 73 LEU A CA 1
ATOM 562 C C . LEU A 1 73 ? -4.370 -8.733 -2.292 1.00 74.38 73 LEU A C 1
ATOM 564 O O . LEU A 1 73 ? -5.120 -7.887 -1.822 1.00 74.38 73 LEU A O 1
ATOM 568 N N . ILE A 1 74 ? -3.524 -9.435 -1.543 1.00 74.75 74 ILE A N 1
ATOM 569 C CA . ILE A 1 74 ? -3.356 -9.197 -0.103 1.00 74.75 74 ILE A CA 1
ATOM 570 C C . ILE A 1 74 ? -1.928 -8.738 0.154 1.00 74.75 74 ILE A C 1
ATOM 572 O O . ILE A 1 74 ? -1.002 -9.482 -0.139 1.00 74.75 74 ILE A O 1
ATOM 576 N N . ALA A 1 75 ? -1.735 -7.548 0.717 1.00 79.69 75 ALA A N 1
ATOM 577 C CA . ALA A 1 75 ? -0.407 -7.043 1.059 1.00 79.69 75 ALA A CA 1
ATOM 578 C C . ALA A 1 75 ? -0.324 -6.653 2.531 1.00 79.69 75 ALA A C 1
ATOM 580 O O . ALA A 1 75 ? -1.166 -5.905 3.024 1.00 79.69 75 ALA A O 1
ATOM 581 N N . LYS A 1 76 ? 0.719 -7.090 3.237 1.00 84.12 76 LYS A N 1
ATOM 582 C CA . LYS A 1 76 ? 0.987 -6.641 4.606 1.00 84.12 76 LYS A CA 1
ATOM 583 C C . LYS A 1 76 ? 1.924 -5.433 4.590 1.00 84.12 76 LYS A C 1
ATOM 585 O O . LYS A 1 76 ? 3.127 -5.573 4.397 1.00 84.12 76 LYS A O 1
ATOM 590 N N . LEU A 1 77 ? 1.375 -4.240 4.819 1.00 84.81 77 LEU A N 1
ATOM 591 C CA . LEU A 1 77 ? 2.101 -2.968 4.710 1.00 84.81 77 LEU A CA 1
ATOM 592 C C . LEU A 1 77 ? 3.278 -2.860 5.683 1.00 84.81 77 LEU A C 1
ATOM 594 O O . LEU A 1 77 ? 4.275 -2.222 5.354 1.00 84.81 77 LEU A O 1
ATOM 598 N N . ASN A 1 78 ? 3.186 -3.515 6.844 1.00 85.25 78 ASN A N 1
ATOM 599 C CA . ASN A 1 78 ? 4.257 -3.572 7.844 1.00 85.25 78 ASN A CA 1
ATOM 600 C C . ASN A 1 78 ? 5.560 -4.158 7.290 1.00 85.25 78 ASN A C 1
ATOM 602 O O . ASN A 1 78 ? 6.635 -3.777 7.748 1.00 85.25 78 ASN A O 1
ATOM 606 N N . ASP A 1 79 ? 5.453 -5.050 6.307 1.00 85.06 79 ASP A N 1
ATOM 607 C CA . ASP A 1 79 ? 6.577 -5.824 5.792 1.00 85.06 79 ASP A CA 1
ATOM 608 C C . ASP A 1 79 ? 7.112 -5.240 4.467 1.00 85.06 79 ASP A C 1
ATOM 610 O O . ASP A 1 79 ? 8.120 -5.705 3.936 1.00 85.06 79 ASP A O 1
ATOM 614 N N . ILE A 1 80 ? 6.470 -4.193 3.928 1.00 82.62 80 ILE A N 1
ATOM 615 C CA . ILE A 1 80 ? 6.888 -3.551 2.678 1.00 82.62 80 ILE A CA 1
ATOM 616 C C . ILE A 1 80 ? 8.001 -2.532 2.961 1.00 82.62 80 ILE A C 1
ATOM 618 O O . ILE A 1 80 ? 7.786 -1.561 3.701 1.00 82.62 80 ILE A O 1
ATOM 622 N N . PRO A 1 81 ? 9.185 -2.676 2.336 1.00 83.81 81 PRO A N 1
ATOM 623 C CA . PRO A 1 81 ? 10.252 -1.706 2.497 1.00 83.81 81 PRO A CA 1
ATOM 624 C C . PRO A 1 81 ? 9.855 -0.362 1.856 1.00 83.81 81 PRO A C 1
ATOM 626 O O . PRO A 1 81 ? 9.287 -0.344 0.761 1.00 83.81 81 PRO A O 1
ATOM 629 N N . PRO A 1 82 ? 10.198 0.787 2.473 1.00 84.44 82 PRO A N 1
ATOM 630 C CA . PRO A 1 82 ? 9.755 2.094 1.990 1.00 84.44 82 PRO A CA 1
ATOM 631 C C . PRO A 1 82 ? 10.050 2.388 0.504 1.00 84.44 82 PRO A C 1
ATOM 633 O O . PRO A 1 82 ? 9.171 2.919 -0.165 1.00 84.44 82 PRO A O 1
ATOM 636 N N . PRO A 1 83 ? 11.228 2.050 -0.067 1.00 79.56 83 PRO A N 1
ATOM 637 C CA . PRO A 1 83 ? 11.479 2.299 -1.489 1.00 79.56 83 PRO A CA 1
ATOM 638 C C . PRO A 1 83 ? 10.489 1.586 -2.415 1.00 79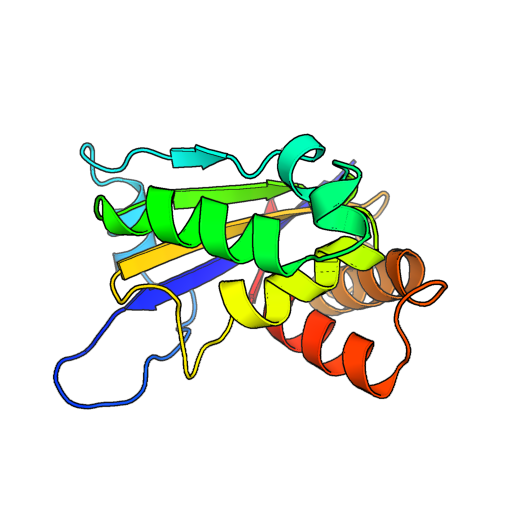.56 83 PRO A C 1
ATOM 640 O O . PRO A 1 83 ? 10.095 2.149 -3.431 1.00 79.56 83 PRO A O 1
ATOM 643 N N . ALA A 1 84 ? 10.054 0.387 -2.033 1.00 79.06 84 ALA A N 1
ATOM 644 C CA . ALA A 1 84 ? 9.160 -0.438 -2.828 1.00 79.06 84 ALA A CA 1
ATOM 645 C C . ALA A 1 84 ? 7.679 -0.088 -2.625 1.00 79.06 84 ALA A C 1
ATOM 647 O O . ALA A 1 84 ? 6.861 -0.357 -3.501 1.00 79.06 84 ALA A O 1
ATOM 648 N N . ALA A 1 85 ? 7.330 0.590 -1.524 1.00 84.31 85 ALA A N 1
ATOM 649 C CA . ALA A 1 85 ? 5.983 1.120 -1.308 1.00 84.31 85 ALA A CA 1
ATOM 650 C C . ALA A 1 85 ? 5.545 2.084 -2.428 1.00 84.31 85 ALA A C 1
ATOM 652 O O . ALA A 1 85 ? 4.353 2.214 -2.691 1.00 84.31 85 ALA A O 1
ATOM 653 N N . ARG A 1 86 ? 6.496 2.691 -3.157 1.00 84.62 86 ARG A N 1
ATOM 654 C CA . ARG A 1 86 ? 6.232 3.494 -4.362 1.00 84.62 86 ARG A CA 1
ATOM 655 C C . ARG A 1 86 ? 5.469 2.736 -5.444 1.00 84.62 86 ARG A C 1
ATOM 657 O O . ARG A 1 86 ? 4.654 3.344 -6.129 1.00 84.62 86 ARG A O 1
ATOM 664 N N . ALA A 1 87 ? 5.671 1.421 -5.565 1.00 82.56 87 ALA A N 1
ATOM 665 C CA . ALA A 1 87 ? 4.939 0.592 -6.521 1.00 82.56 87 ALA A CA 1
ATOM 666 C C . ALA A 1 87 ? 3.420 0.637 -6.284 1.00 82.56 87 ALA A C 1
ATOM 668 O O . ALA A 1 87 ? 2.641 0.507 -7.228 1.00 82.56 87 ALA A O 1
ATOM 669 N N . LEU A 1 88 ? 2.983 0.893 -5.044 1.00 83.69 88 LEU A N 1
ATOM 670 C CA . LEU A 1 88 ? 1.566 1.026 -4.714 1.00 83.69 88 LEU A CA 1
ATOM 671 C C . LEU A 1 88 ? 0.921 2.262 -5.357 1.00 83.69 88 LEU A C 1
ATOM 673 O O . LEU A 1 88 ? -0.296 2.262 -5.511 1.00 83.69 88 LEU A O 1
ATOM 677 N N . HIS A 1 89 ? 1.686 3.273 -5.801 1.00 82.00 89 HIS A N 1
ATOM 678 C CA . HIS A 1 89 ? 1.125 4.351 -6.629 1.00 82.00 89 HIS A CA 1
ATOM 679 C C . HIS A 1 89 ? 0.503 3.803 -7.907 1.00 82.00 89 HIS A C 1
ATOM 681 O O . HIS A 1 89 ? -0.611 4.192 -8.230 1.00 82.00 89 HIS A O 1
ATOM 687 N N . ALA A 1 90 ? 1.201 2.894 -8.594 1.00 78.88 90 ALA A N 1
ATOM 688 C CA . ALA A 1 90 ? 0.731 2.288 -9.837 1.00 78.88 90 ALA A CA 1
ATOM 689 C C . ALA A 1 90 ? -0.292 1.172 -9.581 1.00 78.88 90 ALA A C 1
ATOM 691 O O . ALA A 1 90 ? -1.286 1.056 -10.291 1.00 78.88 90 ALA A O 1
ATOM 692 N N . ILE A 1 91 ? -0.069 0.353 -8.549 1.00 77.75 91 ILE A N 1
ATOM 693 C CA . ILE A 1 91 ? -0.938 -0.791 -8.239 1.00 77.75 91 ILE A CA 1
ATOM 694 C C . ILE A 1 91 ? -2.304 -0.333 -7.710 1.00 77.75 91 ILE A C 1
ATOM 696 O O . ILE A 1 91 ? -3.321 -0.937 -8.042 1.00 77.75 91 ILE A O 1
ATOM 700 N N . CYS A 1 92 ? -2.345 0.751 -6.930 1.00 76.44 92 CYS A N 1
ATOM 701 C CA . CYS A 1 92 ? -3.568 1.292 -6.337 1.00 76.44 92 CYS A CA 1
ATOM 702 C C . CYS A 1 92 ? -4.090 2.553 -7.057 1.00 76.44 92 CYS A C 1
ATOM 704 O O . CYS A 1 92 ? -4.840 3.327 -6.441 1.00 76.44 92 CYS A O 1
ATOM 706 N N . ASP A 1 93 ? -3.693 2.776 -8.318 1.00 73.50 93 ASP A N 1
ATOM 707 C CA . ASP A 1 93 ? -4.127 3.914 -9.135 1.00 73.50 93 ASP A CA 1
ATOM 708 C C . ASP A 1 93 ? -5.604 3.764 -9.543 1.00 73.50 93 ASP A C 1
ATOM 710 O O . ASP A 1 93 ? -5.983 2.825 -10.240 1.00 73.50 93 ASP A O 1
ATOM 714 N N . ALA A 1 94 ? -6.447 4.705 -9.107 1.00 63.69 94 ALA A N 1
ATOM 715 C CA . ALA A 1 94 ? -7.870 4.750 -9.456 1.00 63.69 94 ALA A CA 1
ATOM 716 C C . ALA A 1 94 ? -8.127 5.154 -10.914 1.00 63.69 94 ALA A C 1
ATOM 718 O O . ALA A 1 94 ? -9.129 4.749 -11.491 1.00 63.69 94 ALA A O 1
ATOM 719 N N . HIS A 1 95 ? -7.238 5.934 -11.521 1.00 64.44 95 HIS A N 1
ATOM 720 C CA . HIS A 1 95 ? -7.388 6.435 -12.882 1.00 64.44 95 HIS A CA 1
ATOM 721 C C . HIS A 1 95 ? -6.805 5.474 -13.917 1.00 64.44 95 HIS A C 1
ATOM 723 O O . HIS A 1 95 ? -7.405 5.290 -14.973 1.00 64.44 95 HIS A O 1
ATOM 729 N N . ASN A 1 96 ? -5.672 4.844 -13.602 1.00 66.81 96 ASN A N 1
ATOM 730 C CA . ASN A 1 96 ? -4.975 3.906 -14.484 1.00 66.81 96 ASN A CA 1
ATOM 731 C C . ASN A 1 96 ? -4.732 2.553 -13.795 1.00 66.81 96 ASN A C 1
ATOM 733 O O . ASN A 1 96 ? -3.578 2.160 -13.604 1.00 66.81 96 ASN A O 1
ATOM 737 N N . PRO A 1 97 ? -5.788 1.825 -13.399 1.00 66.75 97 PRO A N 1
ATOM 738 C CA . PRO A 1 97 ? -5.615 0.542 -12.746 1.00 66.75 97 PRO A CA 1
ATOM 739 C C . PRO A 1 97 ? -4.994 -0.465 -13.712 1.00 66.75 97 PRO A C 1
ATOM 741 O O . PRO A 1 97 ? -5.322 -0.518 -14.899 1.00 66.75 97 PRO A O 1
ATOM 744 N N . ILE A 1 98 ? -4.115 -1.305 -13.170 1.00 68.44 98 ILE A N 1
ATOM 745 C CA . ILE A 1 98 ? -3.374 -2.323 -13.926 1.00 68.44 98 ILE A CA 1
ATOM 746 C C . ILE A 1 98 ? -4.326 -3.297 -14.640 1.00 68.44 98 ILE A C 1
ATOM 748 O O . ILE A 1 98 ? -4.030 -3.745 -15.748 1.00 68.44 98 ILE A O 1
ATOM 752 N N . VAL A 1 99 ? -5.483 -3.589 -14.033 1.00 67.12 99 VAL A N 1
ATOM 753 C CA . VAL A 1 99 ? -6.585 -4.331 -14.656 1.00 67.12 99 VAL A CA 1
ATOM 754 C C . VAL A 1 99 ? -7.946 -3.787 -14.226 1.00 67.12 99 VAL A C 1
ATOM 756 O O . VAL A 1 99 ? -8.110 -3.187 -13.168 1.00 67.12 99 VAL A O 1
ATOM 759 N N . ASN A 1 100 ? -8.964 -4.106 -15.016 1.00 62.12 100 ASN A N 1
ATOM 760 C CA . ASN A 1 100 ? -10.333 -3.623 -14.844 1.00 62.12 100 ASN A CA 1
ATOM 761 C C . ASN A 1 100 ? -11.133 -4.270 -13.693 1.00 62.12 100 ASN A C 1
ATOM 763 O O . ASN A 1 100 ? -12.240 -3.808 -13.403 1.00 62.12 100 ASN A O 1
ATOM 767 N N . LYS A 1 101 ? -10.636 -5.370 -13.107 1.00 67.12 101 LYS A N 1
ATOM 768 C CA . LYS A 1 101 ? -11.386 -6.261 -12.202 1.00 67.12 101 LYS A CA 1
ATOM 769 C C . LYS A 1 101 ? -10.476 -6.909 -11.143 1.00 67.12 101 LYS A C 1
ATOM 771 O O . LYS A 1 101 ? -10.243 -8.116 -11.165 1.00 67.12 101 LYS A O 1
ATOM 776 N N . VAL A 1 102 ? -9.967 -6.105 -10.214 1.00 72.31 102 VAL A N 1
ATOM 777 C CA . VAL A 1 102 ? -9.133 -6.563 -9.087 1.00 72.31 102 VAL A CA 1
ATOM 778 C C . VAL A 1 102 ? -9.649 -5.973 -7.779 1.00 72.31 102 VAL A C 1
ATOM 780 O O . VAL A 1 102 ? -10.137 -4.842 -7.752 1.00 72.31 102 VAL A O 1
ATOM 783 N N . VAL A 1 103 ? -9.549 -6.743 -6.697 1.00 74.06 103 VAL A N 1
ATOM 784 C CA . VAL A 1 103 ? -9.726 -6.228 -5.335 1.00 74.06 103 VAL A CA 1
ATOM 785 C C . VAL A 1 103 ? -8.393 -6.318 -4.618 1.00 74.06 103 VAL A C 1
ATOM 787 O O . VAL A 1 103 ? -7.726 -7.347 -4.681 1.00 74.06 103 VAL A O 1
ATOM 790 N N . ILE A 1 104 ? -8.011 -5.248 -3.937 1.00 77.06 104 ILE A N 1
ATOM 791 C CA . ILE A 1 104 ? -6.765 -5.144 -3.187 1.00 77.06 104 ILE A CA 1
ATOM 792 C C . ILE A 1 104 ? -7.109 -4.939 -1.720 1.00 77.06 104 ILE A C 1
ATOM 794 O O . ILE A 1 104 ? -7.757 -3.957 -1.369 1.00 77.06 104 ILE A O 1
ATOM 798 N N . PHE A 1 105 ? -6.652 -5.849 -0.870 1.00 79.19 105 PHE A N 1
ATOM 799 C CA . PHE A 1 105 ? -6.622 -5.703 0.573 1.00 79.19 105 PHE A CA 1
ATOM 800 C C . PHE A 1 105 ? -5.201 -5.421 1.033 1.00 79.19 105 PHE A C 1
ATOM 802 O O . PHE A 1 105 ? -4.281 -6.200 0.806 1.00 79.19 105 PHE A O 1
ATOM 809 N N . LEU A 1 106 ? -5.021 -4.307 1.724 1.00 83.19 106 LEU A N 1
ATOM 810 C CA . LEU A 1 106 ? -3.778 -3.974 2.393 1.00 83.19 106 LEU A CA 1
ATOM 811 C C . LEU A 1 106 ? -4.013 -4.091 3.896 1.00 83.19 106 LEU A C 1
ATOM 813 O O . LEU A 1 106 ? -4.996 -3.589 4.430 1.00 83.19 106 LEU A O 1
ATOM 817 N N . ILE A 1 107 ? -3.116 -4.772 4.590 1.00 83.56 107 ILE A N 1
ATOM 818 C CA . ILE A 1 107 ? -3.201 -5.024 6.021 1.00 83.56 107 ILE A CA 1
ATOM 819 C C . ILE A 1 107 ? -2.111 -4.204 6.699 1.00 83.56 107 ILE A C 1
ATOM 821 O O . ILE A 1 107 ? -0.928 -4.368 6.404 1.00 83.56 107 ILE A O 1
ATOM 825 N N . LEU A 1 108 ? -2.508 -3.348 7.633 1.00 84.56 108 LEU A N 1
ATOM 826 C CA . LEU A 1 108 ? -1.614 -2.563 8.477 1.00 84.56 108 LEU A CA 1
ATOM 827 C C . LEU A 1 108 ? -1.817 -3.000 9.928 1.00 84.56 108 LEU A C 1
ATOM 829 O O . LEU A 1 108 ? -2.927 -2.909 10.455 1.00 84.56 108 LEU A O 1
ATOM 833 N N . GLU A 1 109 ? -0.771 -3.502 10.583 1.00 83.56 109 GLU A N 1
ATOM 834 C CA . GLU A 1 109 ? -0.854 -3.870 12.001 1.00 83.56 109 GLU A CA 1
ATOM 835 C C . GLU A 1 109 ? -0.357 -2.703 12.851 1.00 83.56 109 GLU A C 1
ATOM 837 O O . GLU A 1 109 ? 0.781 -2.259 12.701 1.00 83.5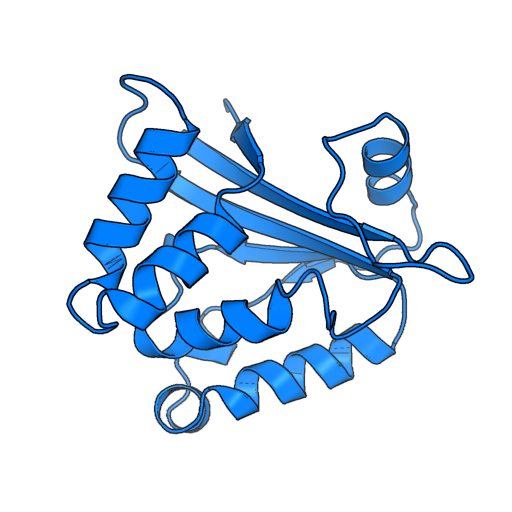6 109 GLU A O 1
ATOM 842 N N . VAL A 1 110 ? -1.213 -2.227 13.753 1.00 81.06 110 VAL A N 1
ATOM 843 C CA . VAL A 1 110 ? -0.939 -1.099 14.647 1.00 81.06 110 VAL A CA 1
ATOM 844 C C . VAL A 1 110 ? -0.920 -1.560 16.104 1.00 81.06 110 VAL A C 1
ATOM 846 O O . VAL A 1 110 ? -1.587 -2.529 16.498 1.00 81.06 110 VAL A O 1
ATOM 849 N N . SER A 1 111 ? -0.117 -0.881 16.922 1.00 75.12 111 SER A N 1
ATOM 850 C CA . SER A 1 111 ? 0.040 -1.190 18.346 1.00 75.12 111 SER A CA 1
ATOM 851 C C . SER A 1 111 ? -1.201 -0.805 19.153 1.00 75.12 111 SER A C 1
ATOM 853 O O . SER A 1 111 ? -1.661 -1.608 19.966 1.00 75.12 111 SER A O 1
ATOM 855 N N . THR A 1 112 ? -1.774 0.372 18.889 1.00 75.06 112 THR A N 1
ATOM 856 C CA . THR A 1 112 ? -2.945 0.916 19.589 1.00 75.06 112 THR A CA 1
ATOM 857 C C . THR A 1 112 ? -3.954 1.522 18.611 1.00 75.06 112 THR A C 1
ATOM 859 O O . THR A 1 112 ? -3.607 1.932 17.503 1.00 75.06 112 THR A O 1
ATOM 862 N N . LEU A 1 113 ? -5.227 1.560 19.019 1.00 73.62 113 LEU A N 1
ATOM 863 C CA . LEU A 1 113 ? -6.296 2.275 18.319 1.00 73.62 113 LEU A CA 1
ATOM 864 C C . LEU A 1 113 ? -6.883 3.357 19.224 1.00 73.62 113 LEU A C 1
ATOM 866 O O . LEU A 1 113 ? -7.980 3.211 19.758 1.00 73.62 113 LEU A O 1
ATOM 870 N N . GLU A 1 114 ? -6.136 4.439 19.406 1.00 76.00 114 GLU A N 1
ATOM 871 C CA . GLU A 1 114 ? -6.589 5.611 20.154 1.00 76.00 114 GLU A CA 1
ATOM 872 C C . GLU A 1 114 ? -6.939 6.733 19.170 1.00 76.00 114 GLU A C 1
ATOM 874 O O . GLU A 1 114 ? -6.084 7.506 18.745 1.00 76.00 114 GLU A O 1
ATOM 879 N N . GLY A 1 115 ? -8.207 6.785 18.747 1.00 79.56 115 GLY A N 1
ATOM 880 C CA . GLY A 1 115 ? -8.721 7.816 17.839 1.00 79.56 115 GLY A CA 1
ATOM 881 C C . GLY A 1 115 ? -9.311 7.276 16.534 1.00 79.56 115 GLY A C 1
ATOM 882 O O . GLY A 1 115 ? -9.774 6.138 16.458 1.00 79.56 115 GLY A O 1
ATOM 883 N N . LYS A 1 116 ? -9.348 8.128 15.500 1.00 83.38 116 LYS A N 1
ATOM 884 C CA . LYS A 1 116 ? -9.944 7.790 14.197 1.00 83.38 116 LYS A CA 1
ATOM 885 C C . LYS A 1 116 ? -9.040 6.804 13.434 1.00 83.38 116 LYS A C 1
ATOM 887 O O . LYS A 1 116 ? -7.886 7.155 13.187 1.00 83.38 116 LYS A O 1
ATOM 892 N N . PRO A 1 117 ? -9.545 5.637 12.985 1.00 80.81 117 PRO A N 1
ATOM 893 C CA . PRO A 1 117 ? -8.737 4.614 12.309 1.00 80.81 117 PRO A CA 1
ATOM 894 C C . PRO A 1 117 ? -7.945 5.126 11.105 1.00 80.81 117 PRO A C 1
ATOM 896 O O . PRO A 1 117 ? -6.778 4.776 10.953 1.00 80.81 117 PRO A O 1
ATOM 899 N N . ILE A 1 118 ? -8.551 6.001 10.296 1.00 83.88 118 ILE A N 1
ATOM 900 C CA . ILE A 1 118 ? -7.892 6.617 9.140 1.00 83.88 118 ILE A CA 1
ATOM 901 C C . ILE A 1 118 ? -6.657 7.431 9.546 1.00 83.88 118 ILE A C 1
ATOM 903 O O . ILE A 1 118 ? -5.577 7.193 9.021 1.00 83.88 118 ILE A O 1
ATOM 907 N N . LEU A 1 119 ? -6.767 8.288 10.568 1.00 87.12 119 LEU A N 1
ATOM 908 C CA . LEU A 1 119 ? -5.645 9.099 11.055 1.00 87.12 119 LEU A CA 1
ATOM 909 C C . LEU A 1 119 ? -4.529 8.227 11.636 1.00 87.12 119 LEU A C 1
ATOM 911 O O . LEU A 1 119 ? -3.350 8.545 11.502 1.00 87.12 119 LEU A O 1
ATOM 915 N N . ILE A 1 120 ? -4.889 7.122 12.289 1.00 87.25 120 ILE A N 1
ATOM 916 C CA . ILE A 1 120 ? -3.911 6.175 12.830 1.00 87.25 120 ILE A CA 1
ATOM 917 C C . ILE A 1 120 ? -3.172 5.477 11.688 1.00 87.25 120 ILE A C 1
ATOM 919 O O . ILE A 1 120 ? -1.945 5.376 11.744 1.00 87.25 120 ILE A O 1
ATOM 923 N N . ALA A 1 121 ? -3.882 5.048 10.640 1.00 86.62 121 ALA A N 1
ATOM 924 C CA . ALA A 1 121 ? -3.263 4.450 9.463 1.00 86.62 121 ALA A CA 1
ATOM 925 C C . ALA A 1 121 ? -2.298 5.430 8.783 1.00 86.62 121 ALA A C 1
ATOM 927 O O . ALA A 1 121 ? -1.127 5.103 8.595 1.00 86.62 121 ALA A O 1
ATOM 928 N N . GLU A 1 122 ? -2.758 6.649 8.497 1.00 90.19 122 GLU A N 1
ATOM 929 C CA . GLU A 1 122 ? -1.965 7.692 7.841 1.00 90.19 122 GLU A CA 1
ATOM 930 C C . GLU A 1 122 ? -0.699 8.032 8.629 1.00 90.19 122 GLU A C 1
ATOM 932 O O . GLU A 1 122 ? 0.402 7.992 8.080 1.00 90.19 122 GLU A O 1
ATOM 937 N N . ASN A 1 123 ? -0.826 8.286 9.935 1.00 90.56 123 ASN A N 1
ATOM 938 C CA . ASN A 1 123 ? 0.316 8.598 10.793 1.00 90.56 123 ASN A CA 1
ATOM 939 C C . ASN A 1 123 ? 1.302 7.429 10.901 1.00 90.56 123 ASN A C 1
ATOM 941 O O . ASN A 1 123 ? 2.518 7.641 10.920 1.00 90.56 123 ASN A O 1
ATOM 945 N N . THR A 1 124 ? 0.802 6.193 10.968 1.00 90.00 124 THR A N 1
ATOM 946 C CA . THR A 1 124 ? 1.656 4.998 11.021 1.00 90.00 124 THR A CA 1
ATOM 947 C C . THR A 1 124 ? 2.482 4.876 9.742 1.00 90.00 124 THR A C 1
ATOM 949 O O . THR A 1 124 ? 3.709 4.780 9.807 1.00 90.00 124 THR A O 1
ATOM 952 N N . LEU A 1 125 ? 1.832 4.970 8.581 1.00 89.81 125 LEU A N 1
ATOM 953 C CA . LEU A 1 125 ? 2.478 4.876 7.270 1.00 89.81 125 LEU A CA 1
ATOM 954 C C . LEU A 1 125 ? 3.466 6.021 7.038 1.00 89.81 125 LEU A C 1
ATOM 956 O O . LEU A 1 125 ? 4.588 5.801 6.576 1.00 89.81 125 LEU A O 1
ATOM 960 N N . LEU A 1 126 ? 3.095 7.237 7.444 1.00 91.38 126 LEU A N 1
ATOM 961 C CA . LEU A 1 126 ? 3.969 8.402 7.383 1.00 91.38 126 LEU A CA 1
ATOM 962 C C . LEU A 1 126 ? 5.240 8.169 8.201 1.00 91.38 126 LEU A C 1
ATOM 964 O O . LEU A 1 126 ? 6.344 8.376 7.703 1.00 91.38 126 LEU A O 1
ATOM 968 N N . ASN A 1 127 ? 5.122 7.663 9.428 1.00 90.88 127 ASN A N 1
ATOM 969 C CA . ASN A 1 127 ? 6.283 7.365 10.264 1.00 90.88 127 ASN A CA 1
ATOM 970 C C . ASN A 1 127 ? 7.173 6.251 9.699 1.00 90.88 127 ASN A C 1
ATOM 972 O O . ASN A 1 127 ? 8.398 6.355 9.805 1.00 90.88 127 ASN A O 1
ATOM 976 N N . MET A 1 128 ? 6.584 5.231 9.072 1.00 89.44 128 MET A N 1
ATOM 977 C CA . MET A 1 128 ? 7.328 4.137 8.442 1.00 89.44 128 MET A CA 1
ATOM 978 C C . MET A 1 128 ? 8.118 4.600 7.213 1.00 89.44 128 MET A C 1
ATOM 980 O O . MET A 1 128 ? 9.261 4.180 7.016 1.00 89.44 128 MET A O 1
ATOM 984 N N . TRP A 1 129 ? 7.539 5.469 6.382 1.00 91.19 129 TRP A N 1
ATOM 985 C CA . TRP A 1 129 ? 8.071 5.741 5.045 1.00 91.19 129 TRP A CA 1
ATOM 986 C C . TRP A 1 129 ? 8.754 7.105 4.878 1.00 91.19 129 TRP A C 1
ATOM 988 O O . TRP A 1 129 ? 9.628 7.230 4.013 1.00 91.19 129 TRP A O 1
ATOM 998 N N . LYS A 1 130 ? 8.486 8.096 5.745 1.00 90.56 130 LYS A N 1
ATOM 999 C CA . LYS A 1 130 ? 9.060 9.463 5.659 1.00 90.56 130 LYS A CA 1
ATOM 1000 C C . LYS A 1 130 ? 10.582 9.539 5.614 1.00 90.56 130 LYS A C 1
ATOM 1002 O O . LYS A 1 130 ? 11.149 10.503 5.118 1.00 90.56 130 LYS A O 1
ATOM 1007 N N . ARG A 1 131 ? 11.285 8.525 6.131 1.00 88.75 131 ARG A N 1
ATOM 1008 C CA . ARG A 1 131 ? 12.760 8.495 6.118 1.00 88.75 131 ARG A CA 1
ATOM 1009 C C . ARG A 1 131 ? 13.352 8.196 4.738 1.00 88.75 131 ARG A C 1
ATOM 1011 O O . ARG A 1 131 ? 14.557 8.355 4.558 1.00 88.75 131 ARG A O 1
ATOM 1018 N N . LYS A 1 132 ? 12.553 7.679 3.802 1.00 87.62 132 LYS A N 1
ATOM 1019 C CA . LYS A 1 132 ? 13.016 7.128 2.514 1.00 87.62 132 LYS A CA 1
ATOM 1020 C C . LYS A 1 132 ? 12.187 7.603 1.313 1.00 87.62 132 LYS A C 1
ATOM 1022 O O . LYS A 1 132 ? 12.679 7.551 0.185 1.00 87.62 132 LYS A O 1
ATOM 1027 N N . ILE A 1 133 ? 10.968 8.082 1.547 1.00 86.56 133 ILE A N 1
ATOM 1028 C CA . ILE A 1 133 ? 10.091 8.702 0.551 1.00 86.56 133 ILE A CA 1
ATOM 1029 C C . ILE A 1 133 ? 9.900 10.166 0.948 1.00 86.56 133 ILE A C 1
ATOM 1031 O O . ILE A 1 133 ? 9.637 10.452 2.113 1.00 86.56 133 ILE A O 1
ATOM 1035 N N . LYS A 1 134 ? 10.065 11.088 -0.005 1.00 87.75 134 LYS A N 1
ATOM 1036 C CA . LYS A 1 134 ? 9.905 12.527 0.245 1.00 87.75 134 LYS A CA 1
ATOM 1037 C C . LYS A 1 134 ? 8.425 12.906 0.271 1.00 87.75 134 LYS A C 1
ATOM 1039 O O . LYS A 1 134 ? 7.634 12.331 -0.472 1.00 87.75 134 LYS A O 1
ATOM 1044 N N . ASP A 1 135 ? 8.088 13.935 1.036 1.00 85.50 135 ASP A N 1
ATOM 1045 C CA . ASP A 1 135 ? 6.719 14.427 1.239 1.00 85.50 135 ASP A CA 1
ATOM 1046 C C . ASP A 1 135 ? 5.865 14.573 -0.039 1.00 85.50 135 ASP A C 1
ATOM 1048 O O . ASP A 1 135 ? 4.737 14.075 -0.034 1.00 85.50 135 ASP A O 1
ATOM 1052 N N . PRO A 1 136 ? 6.364 15.145 -1.160 1.00 86.12 136 PRO A N 1
ATOM 1053 C CA . PRO A 1 136 ? 5.558 15.307 -2.377 1.00 86.12 136 PRO A CA 1
ATOM 1054 C C . PRO A 1 136 ? 5.100 13.982 -2.998 1.00 86.12 136 PRO A C 1
ATOM 1056 O O . PRO A 1 136 ? 4.113 13.940 -3.723 1.00 86.12 136 PRO A O 1
ATOM 1059 N N . GLU A 1 137 ? 5.826 12.901 -2.725 1.00 85.12 137 GLU A N 1
ATOM 1060 C CA . GLU A 1 137 ? 5.518 11.551 -3.191 1.00 85.12 137 GLU A CA 1
ATOM 1061 C C . GLU A 1 137 ? 4.779 10.740 -2.116 1.00 85.12 137 GLU A C 1
ATOM 1063 O O . GLU A 1 137 ? 3.905 9.932 -2.431 1.00 85.12 137 GLU A O 1
ATOM 1068 N N . LEU A 1 138 ? 5.111 10.977 -0.845 1.00 87.69 138 LEU A N 1
ATOM 1069 C CA . LEU A 1 138 ? 4.595 10.241 0.300 1.00 87.69 138 LEU A CA 1
ATOM 1070 C C . LEU A 1 138 ? 3.131 10.563 0.601 1.00 87.69 138 LEU A C 1
ATOM 1072 O O . LEU A 1 138 ? 2.344 9.639 0.791 1.00 87.69 138 LEU A O 1
ATOM 1076 N N . PHE A 1 139 ? 2.748 11.841 0.643 1.00 88.00 139 PHE A N 1
ATOM 1077 C CA . PHE A 1 139 ? 1.367 12.204 0.974 1.00 88.00 139 PHE A CA 1
ATOM 1078 C C . PHE A 1 139 ? 0.364 11.634 -0.037 1.00 88.00 139 PHE A C 1
ATOM 1080 O O . PHE A 1 139 ? -0.566 10.949 0.392 1.00 88.00 139 PHE A O 1
ATOM 1087 N N . PRO A 1 140 ? 0.569 11.778 -1.364 1.00 87.44 140 PRO A N 1
ATOM 1088 C CA . PRO A 1 140 ? -0.331 11.168 -2.337 1.00 87.44 140 PRO A CA 1
ATOM 1089 C C . PRO A 1 140 ? -0.357 9.636 -2.259 1.00 87.44 140 PRO A C 1
ATOM 1091 O O . PRO A 1 140 ? -1.383 9.03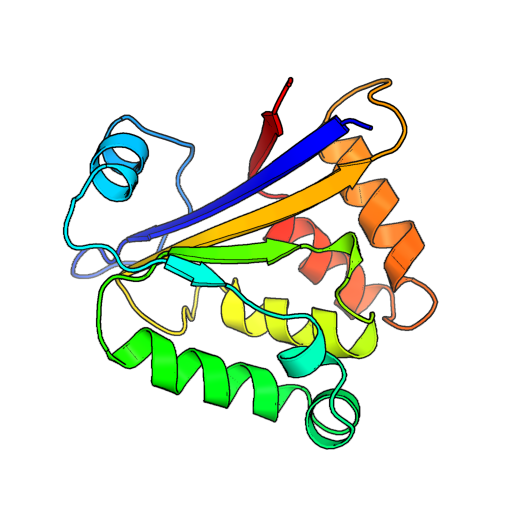2 -2.556 1.00 87.44 140 PRO A O 1
ATOM 1094 N N . LEU A 1 141 ? 0.751 8.994 -1.864 1.00 86.94 141 LEU A N 1
ATOM 1095 C CA . LEU A 1 141 ? 0.806 7.541 -1.682 1.00 86.94 141 LEU A CA 1
ATOM 1096 C C . LEU A 1 141 ? -0.103 7.105 -0.538 1.00 86.94 141 LEU A C 1
ATOM 1098 O O . LEU A 1 141 ? -0.927 6.210 -0.708 1.00 86.94 141 LEU A O 1
ATOM 1102 N N . ILE A 1 142 ? 0.055 7.761 0.613 1.00 88.19 142 ILE A N 1
ATOM 1103 C CA . ILE A 1 142 ? -0.705 7.477 1.827 1.00 88.19 142 ILE A CA 1
ATOM 1104 C C . ILE A 1 142 ? -2.189 7.703 1.564 1.00 88.19 142 ILE A C 1
ATOM 1106 O O . ILE A 1 142 ? -2.955 6.761 1.717 1.00 88.19 142 ILE A O 1
ATOM 1110 N N . THR A 1 143 ? -2.579 8.881 1.069 1.00 84.81 143 THR A N 1
ATOM 1111 C CA . THR A 1 143 ? -3.986 9.192 0.773 1.00 84.81 143 THR A CA 1
ATOM 1112 C C . THR A 1 143 ? -4.601 8.184 -0.194 1.00 84.81 143 THR A C 1
ATOM 1114 O O . THR A 1 143 ? -5.755 7.799 -0.031 1.00 84.81 143 THR A O 1
ATOM 1117 N N . ARG A 1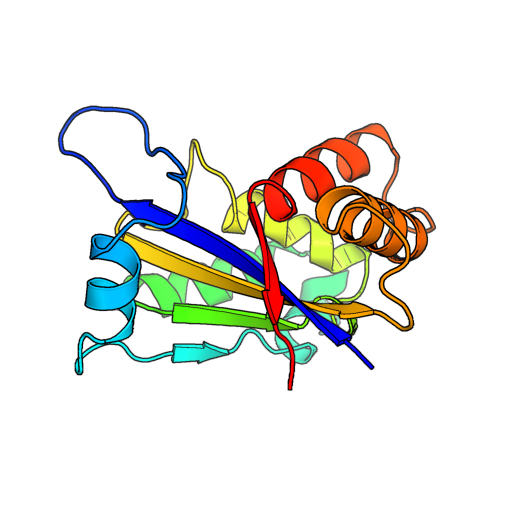 144 ? -3.835 7.695 -1.182 1.00 81.50 144 ARG A N 1
ATOM 1118 C CA . ARG A 1 144 ? -4.320 6.636 -2.072 1.00 81.50 144 ARG A CA 1
ATOM 1119 C C . ARG A 1 144 ? -4.623 5.365 -1.296 1.00 81.50 144 ARG A C 1
ATOM 1121 O O . ARG A 1 144 ? -5.666 4.787 -1.547 1.00 81.50 144 ARG A O 1
ATOM 1128 N N . ILE A 1 145 ? -3.758 4.891 -0.408 1.00 84.88 145 ILE A N 1
ATOM 1129 C CA . ILE A 1 145 ? -3.970 3.606 0.279 1.00 84.88 145 ILE A CA 1
ATOM 1130 C C . ILE A 1 145 ? -4.898 3.698 1.497 1.00 84.88 145 ILE A C 1
ATOM 1132 O O . ILE A 1 145 ? -5.457 2.676 1.879 1.00 84.88 145 ILE A O 1
ATOM 1136 N N . THR A 1 146 ? -5.087 4.885 2.081 1.00 83.75 146 THR A N 1
ATOM 1137 C CA . THR A 1 146 ? -5.941 5.123 3.261 1.00 83.75 146 THR A CA 1
ATOM 1138 C C . THR A 1 146 ? -7.356 5.597 2.937 1.00 83.75 146 THR A C 1
ATOM 1140 O O . THR A 1 146 ? -8.095 5.935 3.856 1.00 83.75 146 THR A O 1
ATOM 1143 N N . ASP A 1 147 ? -7.752 5.569 1.663 1.00 76.44 147 ASP A N 1
ATOM 1144 C CA . ASP A 1 147 ? -9.075 5.994 1.181 1.00 76.44 147 ASP A CA 1
ATOM 1145 C C . ASP A 1 147 ? -10.232 5.328 1.956 1.00 76.44 147 ASP A C 1
ATOM 1147 O O . ASP A 1 147 ? -11.174 5.990 2.381 1.00 76.44 147 ASP A O 1
ATOM 1151 N N . GLN A 1 148 ? -10.111 4.025 2.240 1.00 75.31 148 GLN A N 1
ATOM 1152 C CA . GLN A 1 148 ? -11.050 3.279 3.080 1.00 75.31 148 GLN A CA 1
ATOM 1153 C C . GLN A 1 148 ? -10.299 2.461 4.125 1.00 75.31 148 GLN A C 1
ATOM 1155 O O . GLN A 1 148 ? -9.492 1.593 3.787 1.00 75.31 148 GLN A O 1
ATOM 1160 N N . VAL A 1 149 ? -10.581 2.723 5.404 1.00 77.69 149 VAL A N 1
ATOM 1161 C CA . VAL A 1 149 ? -9.924 2.058 6.537 1.00 77.69 149 VAL A CA 1
ATOM 1162 C C . VAL A 1 149 ? -10.961 1.402 7.433 1.00 77.69 149 VAL A C 1
ATOM 1164 O O . VAL A 1 149 ? -11.745 2.086 8.091 1.00 77.69 149 VAL A O 1
ATOM 1167 N N . VAL A 1 150 ? -10.921 0.073 7.515 1.00 76.38 150 VAL A N 1
ATOM 1168 C CA . VAL A 1 150 ? -11.793 -0.705 8.397 1.00 76.38 150 VAL A CA 1
ATOM 1169 C C . VAL A 1 150 ? -10.970 -1.336 9.513 1.00 76.38 150 VAL A C 1
ATOM 1171 O O . VAL A 1 150 ? -9.909 -1.926 9.296 1.00 76.38 150 VAL A O 1
ATOM 1174 N N . VAL A 1 151 ? -11.471 -1.216 10.742 1.00 71.94 151 VAL A N 1
ATOM 1175 C CA . VAL A 1 151 ? -10.881 -1.882 11.903 1.00 71.94 151 VAL A CA 1
ATOM 1176 C C . VAL A 1 151 ? -11.313 -3.339 11.915 1.00 71.94 151 VAL A C 1
ATOM 1178 O O . VAL A 1 151 ? -12.503 -3.632 12.019 1.00 71.94 151 VAL A O 1
ATOM 1181 N N . VAL A 1 152 ? -10.345 -4.251 11.900 1.00 68.12 152 VAL A N 1
ATOM 1182 C CA . VAL A 1 152 ? -10.593 -5.680 12.080 1.00 68.12 152 VAL A CA 1
ATOM 1183 C C . VAL A 1 152 ? -10.238 -6.041 13.520 1.00 68.12 152 VAL A C 1
ATOM 1185 O O . VAL A 1 152 ? -9.064 -6.090 13.904 1.00 68.12 152 VAL A O 1
ATOM 1188 N N . LYS A 1 153 ? -11.269 -6.248 14.346 1.00 54.44 153 LYS A N 1
ATOM 1189 C CA . LYS A 1 153 ? -11.109 -6.803 15.695 1.00 54.44 153 LYS A CA 1
ATOM 1190 C C . LYS A 1 153 ? -10.976 -8.321 15.587 1.00 54.44 153 LYS A C 1
ATOM 1192 O O . LYS A 1 153 ? -11.668 -8.940 14.784 1.00 54.44 153 LYS A O 1
ATOM 1197 N N . ARG A 1 154 ? -10.047 -8.878 16.360 1.00 44.03 154 ARG A N 1
ATOM 1198 C CA . ARG A 1 154 ? -9.897 -10.324 16.526 1.00 44.03 154 ARG A CA 1
ATOM 1199 C C . ARG A 1 154 ? -10.943 -10.856 17.491 1.00 44.03 154 ARG A C 1
ATOM 1201 O O . ARG A 1 154 ? -11.264 -10.101 18.437 1.00 44.03 154 ARG A O 1
#

pLDDT: mean 71.55, std 15.64, range [32.12, 91.38]

InterPro domains:
  IPR038599 LAP1C-like, C-terminal domain superfamily [G3DSA:3.40.50.12190] (6-154)

Radius of gyration: 15.12 Å; chains: 1; bounding box: 41×35×41 Å

Sequence (154 aa):
MVKLQLSKLFRSTAGGSLKCTDYSKSEIDYINTPSLKPLEMRPEDFSSKAAVDDYGVAIDKYKSLISEGHVLLIAKLNDIPPPAARALHAICDAHNPIVNKVVIFLILEVSTLEGKPILIAENTLLNMWKRKIKDPELFPLITRITDQVVVVKR

Foldseek 3Di:
DWKKKFKFWFADDPPDFTDGDDDDPVVVVLVVPPPEDEDEDDQCLCPPPCCLVPLVSSLVVVLVVPVVDAYEYEYELVSHQQSNLLSLCACLPRGRHSDRHYMYIYMYDDPDDDDDQLVRQLVVQCVRHCVPDPPVSRVVSSCSRSVDIDIDDD